Protein AF-A0A7G9YH91-F1 (afdb_monomer_lite)

Foldseek 3Di:
DVVVVVVLVVCCVVCVVCVVVSVVLCVQADPVGGVVVVVVVVVVVVVVVVVVVVVVVVVVVVVVPD

Sequence (66 aa):
MSEIKDWLSSTKQEK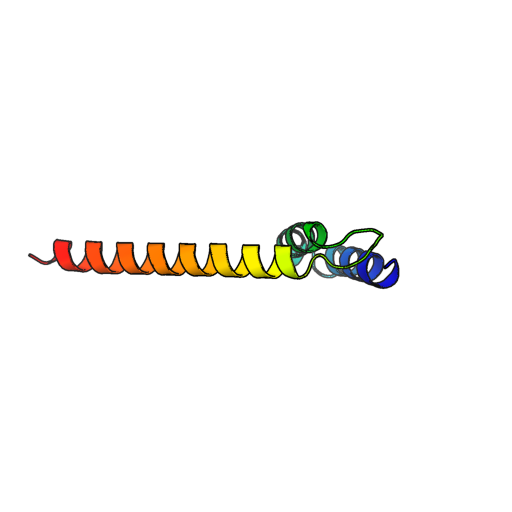PELTGFITLLERYFSEDGFYALEFENAVDAELKSVENQVRKLLKEGEHAKD

Radius of gyration: 18.0 Å; chains: 1; bounding box: 35×16×52 Å

Organism: NCBI:txid2759911

pLDDT: mean 86.95, std 10.67, range [47.69, 96.12]

Structure (mmCIF, N/CA/C/O backbone):
data_AF-A0A7G9YH91-F1
#
_entry.id   AF-A0A7G9YH91-F1
#
loop_
_atom_site.group_PDB
_atom_site.id
_atom_site.type_symbol
_atom_site.label_atom_id
_atom_site.label_alt_id
_atom_site.label_comp_id
_atom_site.label_asym_id
_atom_site.label_entity_id
_atom_site.label_seq_id
_atom_site.pdbx_PDB_ins_code
_atom_site.Cartn_x
_atom_site.Cartn_y
_atom_site.Cartn_z
_atom_site.occupancy
_atom_site.B_iso_or_equiv
_atom_site.auth_seq_id
_atom_site.auth_comp_id
_atom_site.auth_asym_id
_atom_site.auth_atom_id
_atom_site.pdbx_PDB_model_num
ATOM 1 N N . MET A 1 1 ? 10.299 -4.213 -14.644 1.00 70.81 1 MET A N 1
ATOM 2 C CA . MET A 1 1 ? 9.294 -3.269 -14.102 1.00 70.81 1 MET A CA 1
ATOM 3 C C . MET A 1 1 ? 8.052 -3.105 -14.979 1.00 70.81 1 MET A C 1
ATOM 5 O O . MET A 1 1 ? 7.008 -2.791 -14.421 1.00 70.81 1 MET A O 1
ATOM 9 N N . SER A 1 2 ? 8.115 -3.341 -16.300 1.00 77.00 2 SER A N 1
ATOM 10 C CA . SER A 1 2 ? 6.937 -3.306 -17.191 1.00 77.00 2 SER A CA 1
ATOM 11 C C . SER A 1 2 ? 5.837 -4.280 -16.764 1.00 77.00 2 SER A C 1
ATOM 13 O O . SER A 1 2 ? 4.709 -3.853 -16.582 1.00 77.00 2 SER A O 1
ATOM 15 N N . GLU A 1 3 ? 6.183 -5.534 -16.459 1.00 83.94 3 GLU A N 1
ATOM 16 C CA . GLU A 1 3 ? 5.207 -6.576 -16.090 1.00 83.94 3 GLU A CA 1
ATOM 17 C C . GLU A 1 3 ? 4.316 -6.196 -14.894 1.00 83.94 3 GLU A C 1
ATOM 19 O O . GLU A 1 3 ? 3.115 -6.450 -14.906 1.00 83.94 3 GLU A O 1
ATOM 24 N N . ILE A 1 4 ? 4.875 -5.533 -13.875 1.00 86.06 4 ILE A N 1
ATOM 25 C CA . ILE A 1 4 ? 4.100 -5.063 -12.716 1.00 86.06 4 ILE A CA 1
ATOM 26 C C . ILE A 1 4 ? 3.201 -3.887 -13.105 1.00 86.06 4 ILE A C 1
ATOM 28 O O . ILE A 1 4 ? 2.041 -3.857 -12.709 1.00 86.06 4 ILE A O 1
ATOM 32 N N . LYS A 1 5 ? 3.700 -2.924 -13.889 1.00 84.69 5 LYS A N 1
ATOM 33 C CA . LYS A 1 5 ? 2.890 -1.784 -14.355 1.00 84.69 5 LYS A CA 1
ATOM 34 C C . LYS A 1 5 ? 1.737 -2.245 -15.255 1.00 84.69 5 LYS A C 1
ATOM 36 O O . LYS A 1 5 ? 0.623 -1.728 -15.138 1.00 84.69 5 LYS A O 1
ATOM 41 N N . ASP A 1 6 ? 1.981 -3.252 -16.086 1.00 90.31 6 ASP A N 1
ATOM 42 C CA . ASP A 1 6 ? 0.977 -3.877 -16.946 1.00 90.31 6 ASP A CA 1
ATOM 43 C C . ASP A 1 6 ? -0.059 -4.643 -16.115 1.00 90.31 6 ASP A C 1
ATOM 45 O O . ASP A 1 6 ? -1.264 -4.521 -16.354 1.00 90.31 6 ASP A O 1
ATOM 49 N N . TRP A 1 7 ? 0.386 -5.361 -15.078 1.00 90.88 7 TRP A N 1
ATOM 50 C CA . TRP A 1 7 ? -0.504 -6.029 -14.130 1.00 90.88 7 TRP A CA 1
ATOM 51 C C . TRP A 1 7 ? -1.379 -5.034 -13.354 1.00 90.88 7 TRP A C 1
ATOM 53 O O . TRP A 1 7 ? -2.593 -5.225 -13.275 1.00 90.88 7 TRP A O 1
ATOM 63 N N . LEU A 1 8 ? -0.811 -3.937 -12.839 1.00 89.88 8 LEU A N 1
ATOM 64 C CA . LEU A 1 8 ? -1.558 -2.881 -12.138 1.00 89.88 8 LEU A CA 1
ATOM 65 C C . LEU A 1 8 ? -2.606 -2.240 -13.062 1.00 89.88 8 LEU A C 1
ATOM 67 O O . LEU A 1 8 ? -3.759 -2.052 -12.666 1.00 89.88 8 LEU A O 1
ATOM 71 N N . SER A 1 9 ? -2.230 -1.964 -14.313 1.00 91.12 9 SER A N 1
ATOM 72 C CA . SER A 1 9 ? -3.125 -1.387 -15.322 1.00 91.12 9 SER A CA 1
ATOM 73 C C . SER A 1 9 ? -4.265 -2.338 -15.695 1.00 91.12 9 SER A C 1
ATOM 75 O O . SER A 1 9 ? -5.420 -1.918 -15.746 1.00 91.12 9 SER A O 1
ATOM 77 N N . SER A 1 10 ? -3.962 -3.622 -15.897 1.00 93.88 10 SER A N 1
ATOM 78 C CA . SER A 1 10 ? -4.967 -4.649 -16.208 1.00 93.88 10 SER A CA 1
ATOM 79 C C . SER A 1 10 ? -5.925 -4.850 -15.035 1.00 93.88 10 SER A C 1
ATOM 81 O O . SER A 1 10 ? -7.141 -4.854 -15.209 1.00 93.88 10 SER A O 1
ATOM 83 N N . THR A 1 11 ? -5.396 -4.885 -13.810 1.00 93.31 11 THR A N 1
ATOM 84 C CA . THR A 1 11 ? -6.206 -5.049 -12.597 1.00 93.31 11 THR A CA 1
ATOM 85 C C . THR A 1 11 ? -7.177 -3.879 -12.403 1.00 93.31 11 THR A C 1
ATOM 87 O O . THR A 1 11 ? -8.319 -4.104 -12.014 1.00 93.31 11 THR A O 1
ATOM 90 N N . LYS A 1 12 ? -6.792 -2.637 -12.737 1.00 93.25 12 LYS A N 1
ATOM 91 C CA . LYS A 1 12 ? -7.718 -1.483 -12.729 1.00 93.25 12 LYS A CA 1
ATOM 92 C C . LYS A 1 12 ? -8.894 -1.655 -13.693 1.00 93.25 12 LYS A C 1
ATOM 94 O O . LYS A 1 12 ? -9.996 -1.209 -13.387 1.00 93.25 12 LYS A O 1
ATOM 99 N N . GLN A 1 13 ? -8.664 -2.267 -14.854 1.00 93.56 13 GLN A N 1
ATOM 100 C CA . GLN A 1 13 ? -9.710 -2.504 -15.853 1.00 93.56 13 GLN A CA 1
ATOM 101 C C . GLN A 1 13 ? -10.637 -3.650 -15.439 1.00 93.56 13 GLN A C 1
ATOM 103 O O . GLN A 1 13 ? -11.853 -3.538 -15.575 1.00 93.56 13 GLN A O 1
ATOM 108 N N . GLU A 1 14 ? -10.073 -4.735 -14.907 1.00 96.12 14 GLU A N 1
ATOM 109 C CA . GLU A 1 14 ? -10.828 -5.914 -14.466 1.00 96.12 14 GLU A CA 1
ATOM 110 C C . GLU A 1 14 ? -11.598 -5.680 -13.161 1.00 96.12 14 GLU A C 1
ATOM 112 O O . GLU A 1 14 ? -12.648 -6.290 -12.938 1.00 96.12 14 GLU A O 1
ATOM 117 N N . LYS A 1 15 ? -11.063 -4.817 -12.290 1.00 95.00 15 LYS A N 1
ATOM 118 C CA . LYS A 1 15 ? -11.576 -4.515 -10.949 1.00 95.00 15 LYS A CA 1
ATOM 119 C C . LYS A 1 15 ? -11.574 -3.003 -10.694 1.00 95.00 15 LYS A C 1
ATOM 121 O O . LYS A 1 15 ? -10.739 -2.507 -9.927 1.00 95.00 15 LYS A O 1
ATOM 126 N N . PRO A 1 16 ? -12.500 -2.240 -11.308 1.00 93.38 16 PRO A N 1
ATOM 127 C CA . PRO A 1 16 ? -12.567 -0.789 -11.144 1.00 93.38 16 PRO A CA 1
ATOM 128 C C . PRO A 1 16 ? -12.693 -0.345 -9.681 1.00 93.38 16 PRO A C 1
ATOM 130 O O . PRO A 1 16 ? -12.171 0.708 -9.313 1.00 93.38 16 PRO A O 1
ATOM 133 N N . GLU A 1 17 ? -13.320 -1.160 -8.829 1.00 93.69 17 GLU A N 1
ATOM 134 C CA . GLU A 1 17 ? -13.449 -0.943 -7.387 1.00 93.69 17 GLU A CA 1
ATOM 135 C C . GLU A 1 17 ? -12.098 -0.875 -6.658 1.00 93.69 17 GLU A C 1
ATOM 137 O O . GLU A 1 17 ? -11.984 -0.219 -5.624 1.00 93.69 17 GLU A O 1
ATOM 142 N N . LEU A 1 18 ? -11.052 -1.490 -7.220 1.00 92.00 18 LEU A N 1
ATOM 143 C CA . LEU A 1 18 ? -9.697 -1.469 -6.672 1.00 92.00 18 LEU A CA 1
ATOM 144 C C . LEU A 1 18 ? -8.870 -0.280 -7.171 1.00 92.00 18 LEU A C 1
ATOM 146 O O . LEU A 1 18 ? -7.750 -0.085 -6.701 1.00 92.00 18 LEU A O 1
ATOM 150 N N . THR A 1 19 ? -9.394 0.553 -8.076 1.00 92.06 19 THR A N 1
ATOM 151 C CA . THR A 1 19 ? -8.630 1.649 -8.700 1.00 92.06 19 THR A CA 1
ATOM 152 C C . THR A 1 19 ? -7.988 2.579 -7.676 1.00 92.06 19 THR A C 1
ATOM 154 O O . THR A 1 19 ? -6.829 2.964 -7.841 1.00 92.06 19 THR A O 1
ATOM 157 N N . GLY A 1 20 ? -8.708 2.920 -6.603 1.00 89.69 20 GLY A N 1
ATOM 158 C CA . GLY A 1 20 ? -8.178 3.770 -5.535 1.00 89.69 20 GLY A CA 1
ATOM 159 C C . GLY A 1 20 ? -6.977 3.137 -4.831 1.00 89.69 20 GLY A C 1
ATOM 160 O O . GLY A 1 20 ? -5.941 3.782 -4.686 1.00 89.69 20 GLY A O 1
ATOM 161 N N . PHE A 1 21 ? -7.084 1.854 -4.476 1.00 88.94 21 PHE A N 1
ATOM 162 C CA . PHE A 1 21 ? -5.992 1.095 -3.867 1.00 88.94 21 PHE A CA 1
ATOM 163 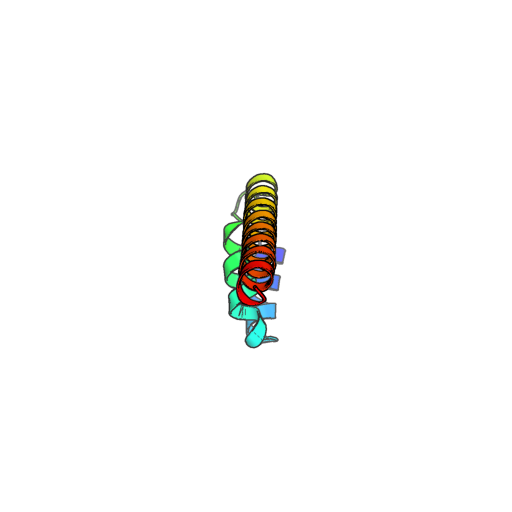C C . PHE A 1 21 ? -4.786 0.982 -4.809 1.00 88.94 21 PHE A C 1
ATOM 165 O O . PHE A 1 21 ? -3.666 1.297 -4.415 1.00 88.94 21 PHE A O 1
ATOM 172 N N . ILE A 1 22 ? -5.012 0.613 -6.072 1.00 92.00 22 ILE A N 1
ATOM 173 C CA . ILE A 1 22 ? -3.935 0.452 -7.057 1.00 92.00 22 ILE A CA 1
ATOM 174 C C . ILE A 1 22 ? -3.221 1.788 -7.304 1.00 92.00 22 ILE A C 1
ATOM 176 O O . ILE A 1 22 ? -2.000 1.825 -7.390 1.00 92.00 22 ILE A O 1
ATOM 180 N N . THR A 1 23 ? -3.955 2.901 -7.349 1.00 91.12 23 THR A N 1
ATOM 181 C CA . THR A 1 23 ? -3.368 4.244 -7.513 1.00 91.12 23 THR A CA 1
ATOM 182 C C . THR A 1 23 ? -2.494 4.651 -6.323 1.00 91.12 23 THR A C 1
ATOM 184 O O . THR A 1 23 ? -1.506 5.363 -6.494 1.00 91.12 23 THR A O 1
ATOM 187 N N . LEU A 1 24 ? -2.837 4.221 -5.105 1.00 89.62 24 LEU A N 1
ATOM 188 C CA . LEU A 1 24 ? -1.973 4.424 -3.939 1.00 89.62 24 LEU A CA 1
ATOM 189 C C . LEU A 1 24 ? -0.719 3.559 -4.041 1.00 89.62 24 LEU A C 1
ATOM 191 O O . LEU A 1 24 ? 0.383 4.056 -3.827 1.00 89.62 24 LEU A O 1
ATOM 195 N N . LEU A 1 25 ? -0.892 2.294 -4.424 1.00 89.56 25 LEU A N 1
ATOM 196 C CA . LEU A 1 25 ? 0.190 1.331 -4.574 1.00 89.56 25 LEU A CA 1
ATOM 197 C C . LE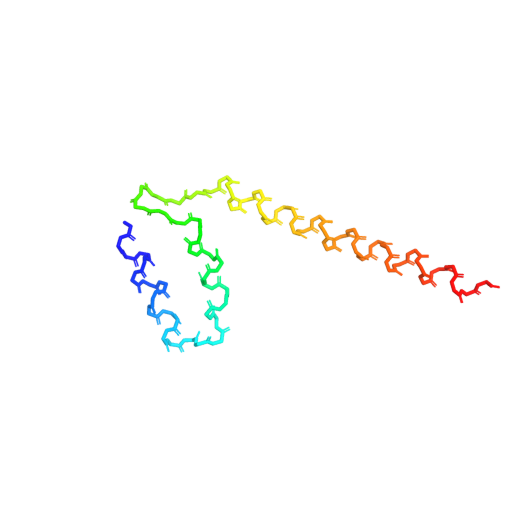U A 1 25 ? 1.215 1.765 -5.639 1.00 89.56 25 LEU A C 1
ATOM 199 O O . LEU A 1 25 ? 2.414 1.656 -5.409 1.00 89.56 25 LEU A O 1
ATOM 203 N N . GLU A 1 26 ? 0.765 2.330 -6.762 1.00 90.50 26 GLU A N 1
ATOM 204 C CA . GLU A 1 26 ? 1.619 2.836 -7.851 1.00 90.50 26 GLU A CA 1
ATOM 205 C C . GLU A 1 26 ? 2.659 3.867 -7.402 1.00 90.50 26 GLU A C 1
ATOM 207 O O . GLU A 1 26 ? 3.731 3.943 -7.995 1.00 90.50 26 GLU A O 1
ATOM 212 N N . ARG A 1 27 ? 2.387 4.634 -6.339 1.00 90.69 27 ARG A N 1
ATOM 213 C CA . ARG A 1 27 ? 3.311 5.660 -5.821 1.00 90.69 27 ARG A CA 1
ATOM 214 C C . ARG A 1 27 ? 4.621 5.076 -5.298 1.00 90.69 27 ARG A C 1
ATOM 216 O O . ARG A 1 27 ? 5.608 5.797 -5.197 1.00 90.69 27 ARG A O 1
ATOM 223 N N . TYR A 1 28 ? 4.618 3.789 -4.968 1.00 92.38 28 TYR A N 1
ATOM 224 C CA . TYR A 1 28 ? 5.779 3.070 -4.455 1.00 92.38 28 TYR A CA 1
ATOM 225 C C . TYR A 1 28 ? 6.533 2.318 -5.555 1.00 92.38 28 TYR A C 1
ATOM 227 O O . TYR A 1 28 ? 7.495 1.615 -5.266 1.00 92.38 28 TYR A O 1
ATOM 235 N N . PHE A 1 29 ? 6.118 2.451 -6.816 1.00 90.75 29 PHE A N 1
ATOM 236 C CA . PHE A 1 29 ? 6.794 1.849 -7.955 1.00 90.75 29 PHE A CA 1
ATOM 237 C C . PHE A 1 29 ? 7.393 2.926 -8.855 1.00 90.75 29 PHE A C 1
ATOM 239 O O . PHE A 1 29 ? 6.730 3.885 -9.244 1.00 90.75 29 PHE A O 1
ATOM 246 N N . SER A 1 30 ? 8.641 2.722 -9.258 1.00 86.75 30 SER A N 1
ATOM 247 C CA . SER A 1 30 ? 9.325 3.541 -10.254 1.00 86.75 30 SER A CA 1
ATOM 248 C C . SER A 1 30 ? 9.812 2.696 -11.428 1.00 86.75 30 SER A C 1
ATOM 250 O O . SER A 1 30 ? 9.487 1.512 -11.564 1.00 86.75 30 SER A O 1
ATOM 252 N N . GLU A 1 31 ? 10.540 3.326 -12.346 1.00 83.38 31 GLU A N 1
ATOM 253 C CA . GLU A 1 31 ? 11.259 2.601 -13.397 1.00 83.38 31 GLU A CA 1
ATOM 254 C C . GLU A 1 31 ? 12.405 1.757 -12.825 1.00 83.38 31 GLU A C 1
ATOM 256 O O . GLU A 1 31 ? 12.658 0.666 -13.337 1.00 83.38 31 GLU A O 1
ATOM 261 N N . ASP A 1 32 ? 13.002 2.209 -11.719 1.00 86.00 32 ASP A N 1
ATOM 262 C CA . ASP A 1 32 ? 14.161 1.583 -11.079 1.00 86.00 32 ASP A CA 1
ATOM 263 C C . ASP A 1 32 ? 13.788 0.448 -10.115 1.00 86.00 32 ASP A C 1
ATOM 265 O O . ASP A 1 32 ? 14.631 -0.387 -9.790 1.00 86.00 32 ASP A O 1
ATOM 269 N N . GLY A 1 33 ? 12.534 0.378 -9.655 1.00 87.44 33 GLY A N 1
ATOM 270 C CA . GLY A 1 33 ? 12.092 -0.703 -8.778 1.00 87.44 33 GLY A CA 1
ATOM 271 C C . GLY A 1 33 ? 10.944 -0.343 -7.845 1.00 87.44 33 GLY A C 1
ATOM 272 O O . GLY A 1 33 ? 10.151 0.560 -8.108 1.00 87.44 33 GLY A O 1
ATOM 273 N N . PHE A 1 34 ? 10.843 -1.111 -6.761 1.00 90.62 34 PHE A N 1
ATOM 274 C CA . PHE A 1 34 ? 9.868 -0.917 -5.693 1.00 90.62 34 PHE A CA 1
ATOM 275 C C . PHE A 1 34 ? 10.522 -0.223 -4.493 1.00 90.62 34 PHE A C 1
ATOM 277 O O . PHE A 1 34 ? 11.532 -0.690 -3.965 1.00 90.62 34 PHE A O 1
ATOM 284 N N . TYR A 1 35 ? 9.921 0.876 -4.056 1.00 93.00 35 TYR A N 1
ATOM 285 C CA . TYR A 1 35 ? 10.311 1.676 -2.899 1.00 93.00 35 TYR A CA 1
ATOM 286 C C . TYR A 1 35 ? 9.769 1.050 -1.608 1.00 93.00 35 TYR A C 1
ATOM 288 O O . TYR A 1 35 ? 8.809 1.529 -1.002 1.00 93.00 35 TYR A O 1
ATOM 296 N N . ALA A 1 36 ? 10.363 -0.087 -1.228 1.00 91.62 36 ALA A N 1
ATOM 297 C CA . ALA A 1 36 ? 9.898 -0.910 -0.113 1.00 91.62 36 ALA A CA 1
ATOM 298 C C . ALA A 1 36 ? 9.897 -0.162 1.226 1.00 91.62 36 ALA A C 1
ATOM 300 O O . ALA A 1 36 ? 8.926 -0.250 1.971 1.00 91.62 36 ALA A O 1
ATOM 301 N N . LEU A 1 37 ? 10.943 0.617 1.507 1.00 93.69 37 LEU A N 1
ATOM 302 C CA . LEU A 1 37 ? 11.066 1.348 2.767 1.00 93.69 37 LEU A CA 1
ATOM 303 C C . LEU A 1 37 ? 9.991 2.438 2.893 1.00 93.69 37 LEU A C 1
ATOM 305 O O . LEU A 1 37 ? 9.398 2.628 3.950 1.00 93.69 37 LEU A O 1
ATOM 309 N N . GLU A 1 38 ? 9.717 3.159 1.810 1.00 93.75 38 GLU A N 1
ATOM 310 C CA . GLU A 1 38 ? 8.676 4.179 1.735 1.00 93.75 38 GLU A CA 1
ATOM 311 C C . GLU A 1 38 ? 7.285 3.566 1.897 1.00 93.75 38 GLU A C 1
ATOM 313 O O . GLU A 1 38 ? 6.434 4.140 2.580 1.00 93.75 38 GLU A O 1
ATOM 318 N N . PHE A 1 39 ? 7.066 2.395 1.297 1.00 93.50 39 PHE A N 1
ATOM 319 C CA . PHE A 1 39 ? 5.836 1.634 1.462 1.00 93.50 39 PHE A CA 1
ATOM 320 C C . PHE A 1 39 ? 5.639 1.190 2.914 1.00 93.50 39 PHE A C 1
ATOM 322 O O . PHE A 1 39 ? 4.601 1.485 3.504 1.00 93.50 39 PHE A O 1
ATOM 329 N N . GLU A 1 40 ? 6.641 0.544 3.514 1.00 94.06 40 GLU A N 1
ATOM 330 C CA . GLU A 1 40 ? 6.596 0.080 4.905 1.00 94.06 40 GLU A CA 1
ATOM 331 C C . GLU A 1 40 ? 6.352 1.241 5.875 1.00 94.06 40 GLU A C 1
ATOM 333 O O . GLU A 1 40 ? 5.456 1.170 6.715 1.00 94.06 40 GLU A O 1
ATOM 338 N N . ASN A 1 41 ? 7.059 2.360 5.698 1.00 94.12 41 ASN A N 1
ATOM 339 C CA . ASN A 1 41 ? 6.870 3.553 6.521 1.00 94.12 41 ASN A CA 1
ATOM 340 C C . ASN A 1 41 ? 5.451 4.127 6.412 1.00 94.12 41 ASN A C 1
ATOM 342 O O . ASN A 1 41 ? 4.889 4.575 7.413 1.00 94.12 41 ASN A O 1
ATOM 346 N N . ALA A 1 42 ? 4.868 4.133 5.211 1.00 91.38 42 ALA A N 1
ATOM 347 C CA . ALA A 1 42 ? 3.508 4.618 5.009 1.00 91.38 42 ALA A CA 1
ATOM 348 C C . ALA A 1 42 ? 2.469 3.701 5.672 1.00 91.38 42 ALA A C 1
ATOM 350 O O . ALA A 1 42 ? 1.549 4.195 6.325 1.00 91.38 42 ALA A O 1
ATOM 351 N N . VAL A 1 43 ? 2.643 2.381 5.555 1.00 90.69 43 VAL A N 1
ATOM 352 C CA . VAL A 1 43 ? 1.791 1.382 6.220 1.00 90.69 43 VAL A CA 1
ATOM 353 C C . VAL A 1 43 ? 1.862 1.548 7.738 1.00 90.69 43 VAL A C 1
ATOM 355 O O . VAL A 1 43 ? 0.827 1.671 8.392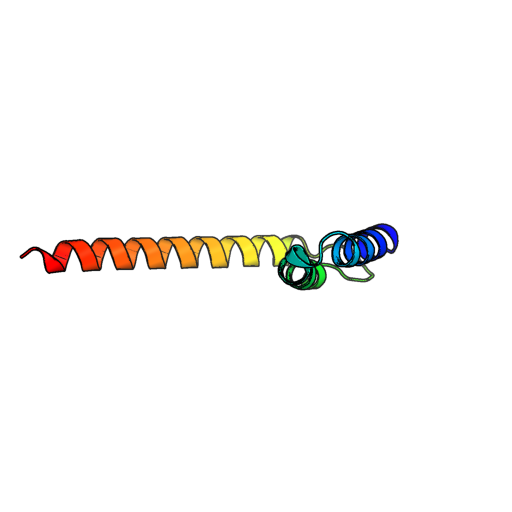 1.00 90.69 43 VAL A O 1
ATOM 358 N N . ASP A 1 44 ? 3.067 1.635 8.299 1.00 93.94 44 ASP A N 1
ATOM 359 C CA . ASP A 1 44 ? 3.278 1.810 9.736 1.00 93.94 44 ASP A CA 1
ATOM 360 C C . ASP A 1 44 ? 2.678 3.115 10.269 1.00 93.94 44 ASP A C 1
ATOM 362 O O . ASP A 1 44 ? 2.108 3.145 11.365 1.00 93.94 44 ASP A O 1
ATOM 366 N N . ALA A 1 45 ? 2.813 4.212 9.519 1.00 92.38 45 ALA A N 1
ATOM 367 C CA . ALA A 1 45 ? 2.259 5.506 9.900 1.00 92.38 45 ALA A CA 1
ATOM 368 C C . ALA A 1 45 ? 0.726 5.469 9.960 1.00 92.38 45 ALA A C 1
ATOM 370 O O . ALA A 1 45 ? 0.138 5.940 10.938 1.00 92.38 45 ALA A O 1
ATOM 371 N N . GLU A 1 46 ? 0.080 4.874 8.956 1.00 89.50 46 GLU A N 1
ATOM 372 C CA . GLU A 1 46 ? -1.378 4.747 8.924 1.00 89.50 46 GLU A CA 1
ATOM 373 C C . GLU A 1 46 ? -1.900 3.780 9.991 1.00 89.50 46 GLU A C 1
ATOM 375 O O . GLU A 1 46 ? -2.867 4.102 10.683 1.00 89.50 46 GLU A O 1
ATOM 380 N N . LEU A 1 47 ? -1.227 2.648 10.227 1.00 91.31 47 LEU A N 1
ATOM 381 C CA . LEU A 1 47 ? -1.584 1.736 11.321 1.00 91.31 47 LEU A CA 1
ATOM 382 C C . LEU A 1 47 ? -1.535 2.448 12.678 1.00 91.31 47 LEU A C 1
ATOM 384 O O . LEU A 1 47 ? -2.499 2.392 13.443 1.00 91.31 47 LEU A O 1
ATOM 388 N N . LYS A 1 48 ? -0.465 3.206 12.950 1.00 92.50 48 LYS A N 1
ATOM 389 C CA . LYS A 1 48 ? -0.352 4.021 14.173 1.00 92.50 48 LYS A CA 1
ATOM 390 C C . LYS A 1 48 ? -1.435 5.096 14.258 1.00 92.50 48 LYS A C 1
ATOM 392 O O . LYS A 1 48 ? -1.937 5.376 15.347 1.00 92.50 48 LYS A O 1
ATOM 397 N N . SER A 1 49 ? -1.803 5.714 13.136 1.00 91.94 49 SER A N 1
ATOM 398 C CA . SER A 1 49 ? -2.891 6.698 13.075 1.00 91.94 49 SER A CA 1
ATOM 399 C C . SER A 1 49 ? -4.227 6.069 13.476 1.00 91.94 49 SER A C 1
ATOM 401 O O . SER A 1 49 ? -4.907 6.589 14.365 1.00 91.94 49 SER A O 1
ATOM 403 N N . VAL A 1 50 ? -4.565 4.909 12.905 1.00 91.19 50 VAL A N 1
ATOM 404 C CA . VAL A 1 50 ? -5.781 4.152 13.238 1.00 91.19 50 VAL A CA 1
ATOM 405 C C . VAL A 1 50 ? -5.778 3.722 14.705 1.00 91.19 50 VAL A C 1
ATOM 407 O O . VAL A 1 50 ? -6.762 3.950 15.409 1.00 91.19 50 VAL A O 1
ATOM 410 N N . GLU A 1 51 ? -4.67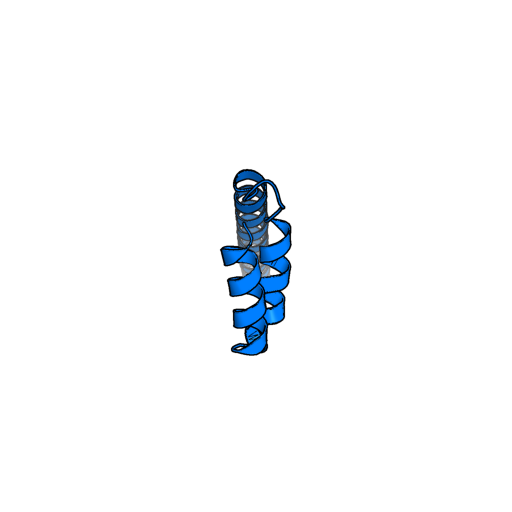1 3.175 15.212 1.00 91.50 51 GLU A N 1
ATOM 411 C CA . GLU A 1 51 ? -4.544 2.809 16.627 1.00 91.50 51 GLU A CA 1
ATOM 412 C C . GLU A 1 51 ? -4.787 4.006 17.556 1.00 91.50 51 GLU A C 1
ATOM 414 O O . GLU A 1 51 ? -5.495 3.890 18.559 1.00 91.50 51 GLU A O 1
ATOM 419 N N . ASN A 1 52 ? -4.237 5.175 17.221 1.00 91.94 52 ASN A N 1
ATOM 420 C CA . ASN A 1 52 ? -4.431 6.394 18.000 1.00 91.94 52 ASN A CA 1
ATOM 421 C C . ASN A 1 52 ? -5.882 6.888 17.957 1.00 91.94 52 ASN A C 1
ATOM 423 O O . ASN A 1 52 ? -6.408 7.307 18.990 1.00 91.94 52 ASN A O 1
ATO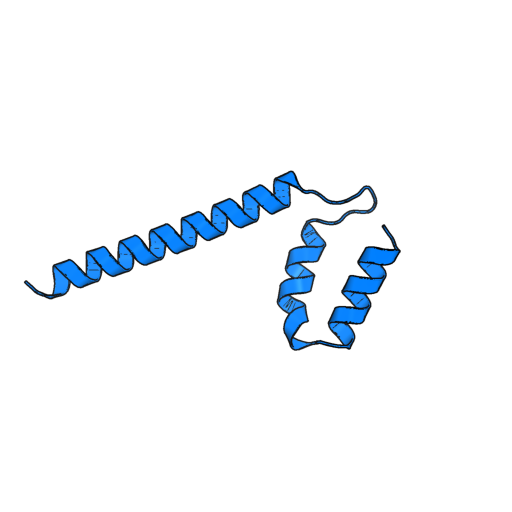M 427 N N . GLN A 1 53 ? -6.544 6.813 16.800 1.00 91.69 53 GLN A N 1
ATOM 428 C CA . GLN A 1 53 ? -7.962 7.156 16.667 1.00 91.69 53 GLN A CA 1
ATOM 429 C C . GLN A 1 53 ? -8.841 6.225 17.508 1.00 91.69 53 GLN A C 1
ATOM 431 O O . GLN A 1 53 ? -9.688 6.703 18.261 1.00 91.69 53 GLN A O 1
ATOM 436 N N . VAL A 1 54 ? -8.591 4.913 17.466 1.00 91.12 54 VAL A N 1
ATOM 437 C CA . VAL A 1 54 ? -9.306 3.928 18.294 1.00 91.12 54 VAL A CA 1
ATOM 438 C C . VAL A 1 54 ? -9.084 4.203 19.782 1.00 91.12 54 VAL A C 1
ATOM 440 O O . VAL A 1 54 ? -10.046 4.266 20.544 1.00 91.12 54 VAL A O 1
ATOM 443 N N . ARG A 1 55 ? -7.837 4.442 20.210 1.00 89.75 55 ARG A N 1
ATOM 444 C CA . ARG A 1 55 ? -7.527 4.801 21.606 1.00 89.75 55 ARG A CA 1
ATOM 445 C C . ARG A 1 55 ? -8.252 6.068 22.049 1.00 89.75 55 ARG A C 1
ATOM 447 O O . ARG A 1 55 ? -8.702 6.133 23.189 1.00 89.75 55 ARG A O 1
ATOM 454 N N . LYS A 1 56 ? -8.351 7.071 21.174 1.00 90.25 56 LYS A N 1
ATOM 455 C CA . LYS A 1 56 ? -9.077 8.313 21.456 1.00 90.25 56 LYS A CA 1
ATOM 456 C C . LYS A 1 56 ? -10.571 8.044 21.651 1.00 90.25 56 LYS A C 1
ATOM 458 O O . LYS A 1 56 ? -11.109 8.441 22.677 1.00 90.25 56 LYS A O 1
ATOM 463 N N . LEU A 1 57 ? -11.198 7.306 20.734 1.00 90.25 57 LEU A N 1
ATOM 464 C CA . LEU A 1 57 ? -12.618 6.946 20.822 1.00 90.25 57 LEU A CA 1
ATOM 465 C C . LEU A 1 57 ? -12.941 6.139 22.087 1.00 90.25 57 LEU A C 1
ATOM 467 O O . LEU A 1 57 ? -13.960 6.383 22.727 1.00 90.25 57 LEU A O 1
ATOM 471 N N . LEU A 1 58 ? -12.065 5.207 22.475 1.00 86.88 58 LEU A N 1
ATOM 472 C CA . LEU A 1 58 ? -12.237 4.424 23.702 1.00 86.88 58 LEU A CA 1
ATOM 473 C C . LEU A 1 58 ? -12.176 5.307 24.957 1.00 86.88 58 LEU A C 1
ATOM 475 O O . LEU A 1 58 ? -13.044 5.193 25.817 1.00 86.88 58 LEU A O 1
ATOM 479 N N . LYS A 1 59 ? -11.211 6.233 25.031 1.00 81.31 59 LYS A N 1
ATOM 480 C CA . LYS A 1 59 ? -11.086 7.175 26.157 1.00 81.31 59 LYS A CA 1
ATOM 481 C C . LYS A 1 59 ? -12.256 8.158 26.244 1.00 81.31 59 LYS A C 1
ATOM 483 O O . LYS A 1 59 ? -12.714 8.477 27.334 1.00 81.31 59 LYS A O 1
ATOM 488 N N . GLU A 1 60 ? -12.749 8.643 25.107 1.00 76.19 60 GLU A N 1
ATOM 489 C CA . GLU A 1 60 ? -13.905 9.550 25.061 1.00 76.19 60 GLU A CA 1
ATOM 490 C C . GLU A 1 60 ? -15.213 8.834 25.445 1.00 76.19 60 GLU A C 1
ATOM 492 O O . GLU A 1 60 ? -16.074 9.431 26.088 1.00 76.19 60 GLU A O 1
ATOM 497 N N . GLY A 1 61 ? -15.346 7.542 25.125 1.00 61.97 61 GLY A N 1
ATOM 498 C CA . GLY A 1 61 ? -16.487 6.716 25.530 1.00 61.97 61 GLY A CA 1
ATOM 499 C C . GLY A 1 61 ? -16.515 6.339 27.018 1.00 61.97 61 GLY A C 1
ATOM 500 O O . GLY A 1 61 ? -17.597 6.092 27.553 1.00 61.97 61 GLY A O 1
ATOM 501 N N . GLU A 1 62 ? -15.362 6.310 27.695 1.00 60.12 62 GLU A N 1
ATOM 502 C CA . GLU A 1 62 ? -15.270 6.104 29.150 1.00 60.12 62 GLU A CA 1
ATOM 503 C C . GLU A 1 62 ? -15.708 7.349 29.935 1.00 60.12 62 GLU A C 1
ATOM 505 O O . GLU A 1 62 ? -16.432 7.219 30.915 1.00 60.12 62 GLU A O 1
ATOM 510 N N . HIS A 1 63 ? -15.373 8.555 29.464 1.00 56.91 63 HIS A N 1
ATOM 511 C CA . HIS A 1 63 ? -15.755 9.814 30.120 1.00 56.91 63 HIS A CA 1
ATOM 512 C C . HIS A 1 63 ? -17.221 10.237 29.919 1.00 56.91 63 HIS A C 1
ATOM 514 O O . HIS A 1 63 ? -17.686 11.147 30.595 1.00 56.91 63 HIS A O 1
ATOM 520 N N . ALA A 1 64 ? -17.959 9.610 28.998 1.00 57.38 64 ALA A N 1
ATOM 521 C CA . ALA A 1 64 ? -19.368 9.923 28.736 1.00 57.38 64 ALA A CA 1
ATOM 522 C C . ALA A 1 64 ? -20.361 9.160 29.640 1.00 57.38 64 ALA A C 1
ATOM 524 O O . ALA A 1 64 ? -21.573 9.302 29.466 1.00 57.38 64 ALA A O 1
ATOM 525 N N . LYS A 1 65 ? -19.869 8.303 30.548 1.00 54.84 65 LYS A N 1
ATOM 526 C CA . LYS A 1 65 ? -20.688 7.457 31.436 1.00 54.84 65 LYS A CA 1
ATOM 527 C C . LYS A 1 65 ? -20.670 7.868 32.916 1.00 54.84 65 LYS A C 1
ATOM 529 O O . LYS A 1 65 ? -21.352 7.204 33.696 1.00 54.84 65 LYS A O 1
ATOM 534 N N . ASP A 1 66 ? -19.952 8.934 33.264 1.00 47.69 66 ASP A N 1
ATOM 535 C CA . ASP A 1 66 ? -19.961 9.578 34.589 1.00 47.69 66 ASP A CA 1
ATOM 536 C C . ASP A 1 66 ? -20.812 10.860 34.568 1.00 47.69 66 ASP A C 1
ATOM 538 O O . ASP A 1 66 ? -21.457 11.160 35.600 1.00 47.69 66 ASP A O 1
#

Secondary structure (DSSP, 8-state):
-HHHHHHHHHHHHH-GGGHHHHHHHHTTB-SS-B-HHHHHHHHHHHHHHHHHHHHHHHHHHHHT--